Protein AF-A0A4Q9MBD9-F1 (afdb_monomer_lite)

Sequence (81 aa):
MTTSTAEDPPALTAPPEYKEWDGWITDNDGNHVIWVPDEYRDSLLWRGMVKVMGRESLTIDFSDAFSGTEWARCYKARLST

Foldseek 3Di:
DDDDDDDDDPPDDPDPPPDDDQQFDADPVRDGDDGDDPVCPVQDDDDPDPDDPDDDHDDDDCVPQDDDPCRCVVDDDPPDD

Structure (mmCIF, N/CA/C/O backbone):
data_AF-A0A4Q9MBD9-F1
#
_entry.id   AF-A0A4Q9MBD9-F1
#
loop_
_atom_site.group_PDB
_atom_site.id
_atom_site.type_symbol
_atom_site.label_atom_id
_atom_site.label_alt_id
_atom_site.label_comp_id
_atom_site.label_asym_id
_atom_site.label_entity_id
_atom_site.label_seq_id
_atom_site.pdbx_PDB_ins_code
_atom_site.Cartn_x
_atom_site.Cartn_y
_atom_site.Cartn_z
_atom_site.occupancy
_atom_site.B_iso_or_equiv
_atom_site.auth_seq_id
_atom_site.auth_comp_id
_atom_site.auth_asym_id
_atom_site.auth_atom_id
_atom_site.pdbx_PDB_model_num
ATOM 1 N N . MET A 1 1 ? 60.575 -36.152 -16.594 1.00 34.16 1 MET A N 1
ATOM 2 C CA . MET A 1 1 ? 59.761 -36.040 -15.367 1.00 34.16 1 MET A CA 1
ATOM 3 C C . MET A 1 1 ? 59.232 -34.623 -15.331 1.00 34.16 1 MET A C 1
ATOM 5 O O . MET A 1 1 ? 60.017 -33.718 -15.099 1.00 34.16 1 MET A O 1
ATOM 9 N N . THR A 1 2 ? 57.960 -34.424 -15.661 1.00 38.09 2 THR A N 1
ATOM 10 C CA . THR A 1 2 ? 57.325 -33.102 -15.606 1.00 38.09 2 THR A CA 1
ATOM 11 C C . THR A 1 2 ? 56.360 -33.140 -14.434 1.00 38.09 2 THR A C 1
ATOM 13 O O . THR A 1 2 ? 55.374 -33.872 -14.466 1.00 38.09 2 THR A O 1
ATOM 16 N N . THR A 1 3 ? 56.712 -32.447 -13.356 1.00 39.81 3 THR A N 1
ATOM 17 C CA . THR A 1 3 ? 55.890 -32.296 -12.154 1.00 39.81 3 THR A CA 1
ATOM 18 C C . THR A 1 3 ? 54.680 -31.429 -12.478 1.00 39.81 3 THR A C 1
ATOM 20 O O . THR A 1 3 ? 54.824 -30.255 -12.807 1.00 39.81 3 THR A O 1
ATOM 23 N N . SER A 1 4 ? 53.495 -32.034 -12.412 1.00 47.47 4 SER A N 1
ATOM 24 C CA . SER A 1 4 ? 5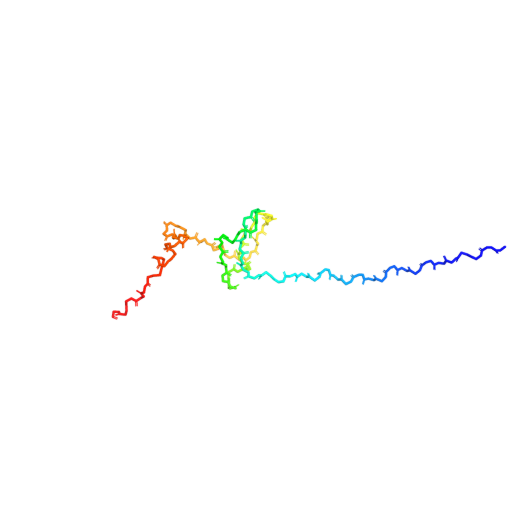2.209 -31.346 -12.486 1.00 47.47 4 SER A CA 1
ATOM 25 C C . SER A 1 4 ? 51.986 -30.604 -11.171 1.00 47.47 4 SER A C 1
ATOM 27 O O . SER A 1 4 ? 51.789 -31.238 -10.136 1.00 47.47 4 SER A O 1
ATOM 29 N N . THR A 1 5 ? 52.038 -29.275 -11.202 1.00 51.41 5 THR A N 1
ATOM 30 C CA . THR A 1 5 ? 51.565 -28.430 -10.102 1.00 51.41 5 THR A CA 1
ATOM 31 C C . THR A 1 5 ? 50.053 -28.612 -9.997 1.00 51.41 5 THR A C 1
ATOM 33 O O . THR A 1 5 ? 49.325 -28.258 -10.919 1.00 51.41 5 THR A O 1
ATOM 36 N N . ALA A 1 6 ? 49.589 -29.240 -8.917 1.00 54.97 6 ALA A N 1
ATOM 37 C CA . ALA A 1 6 ? 48.174 -29.274 -8.578 1.00 54.97 6 ALA A CA 1
ATOM 38 C C . ALA A 1 6 ? 47.768 -27.866 -8.129 1.00 54.97 6 ALA A C 1
ATOM 40 O O . ALA A 1 6 ? 48.343 -27.339 -7.177 1.00 54.97 6 ALA A O 1
ATOM 41 N N . GLU A 1 7 ? 46.837 -27.245 -8.849 1.00 58.66 7 GLU A N 1
ATOM 42 C CA . GLU A 1 7 ? 46.233 -25.986 -8.423 1.00 58.66 7 GLU A CA 1
ATOM 43 C C . GLU A 1 7 ? 45.353 -26.239 -7.191 1.00 58.66 7 GLU A C 1
ATOM 45 O O . GLU A 1 7 ? 44.561 -27.184 -7.162 1.00 58.66 7 GLU A O 1
ATOM 50 N N . ASP A 1 8 ? 45.543 -25.417 -6.160 1.00 58.34 8 ASP A N 1
ATOM 51 C CA . ASP A 1 8 ? 44.744 -25.409 -4.932 1.00 58.34 8 ASP A CA 1
ATOM 52 C C . ASP A 1 8 ? 43.256 -25.188 -5.278 1.00 58.34 8 ASP A C 1
ATOM 54 O O . ASP A 1 8 ? 42.949 -24.344 -6.129 1.00 58.34 8 ASP A O 1
ATOM 58 N N . PRO A 1 9 ? 42.301 -25.899 -4.648 1.00 62.06 9 PRO A N 1
ATOM 59 C CA . PRO A 1 9 ? 40.888 -25.650 -4.889 1.00 62.06 9 PRO A CA 1
ATOM 60 C C . PRO A 1 9 ? 40.525 -24.226 -4.436 1.00 62.06 9 PRO A C 1
ATOM 62 O O . PRO A 1 9 ? 40.980 -23.783 -3.377 1.00 62.06 9 PRO A O 1
ATOM 65 N N . PRO A 1 10 ? 39.695 -23.496 -5.204 1.00 56.69 10 PRO A N 1
ATOM 66 C CA . PRO A 1 10 ? 39.336 -22.130 -4.865 1.00 56.69 10 PRO A CA 1
ATOM 67 C C . PRO A 1 10 ? 38.663 -22.120 -3.495 1.00 56.69 10 PRO A C 1
ATOM 69 O O . PRO A 1 10 ? 37.682 -22.832 -3.264 1.00 56.69 10 PRO A O 1
ATOM 72 N N . ALA A 1 11 ? 39.235 -21.327 -2.586 1.00 60.06 11 ALA A N 1
ATOM 73 C CA . ALA A 1 11 ? 38.705 -21.099 -1.254 1.00 60.06 11 ALA A CA 1
ATOM 74 C C . ALA A 1 11 ? 37.195 -20.855 -1.345 1.00 60.06 11 ALA A C 1
ATOM 76 O O . ALA A 1 11 ? 36.746 -20.015 -2.129 1.00 60.06 11 ALA A O 1
ATOM 77 N N . LEU A 1 12 ? 36.439 -21.632 -0.564 1.00 58.94 12 LEU A N 1
ATOM 78 C CA . LEU A 1 12 ? 34.991 -21.535 -0.406 1.00 58.94 12 LEU A CA 1
ATOM 79 C C . LEU A 1 12 ? 34.612 -20.060 -0.272 1.00 58.94 12 LEU A C 1
ATOM 81 O O . LEU A 1 12 ? 34.853 -19.431 0.758 1.00 58.94 12 LEU A O 1
ATOM 85 N N . THR A 1 13 ? 34.092 -19.493 -1.356 1.00 62.28 13 THR A N 1
ATOM 86 C CA . THR A 1 13 ? 33.669 -18.100 -1.405 1.00 62.28 13 THR A CA 1
ATOM 87 C C . THR A 1 13 ? 32.561 -17.969 -0.371 1.00 62.28 13 THR A C 1
ATOM 89 O O . THR A 1 13 ? 31.621 -18.769 -0.386 1.00 62.28 13 THR A O 1
ATOM 92 N N . ALA A 1 14 ? 32.706 -17.039 0.578 1.00 63.84 14 ALA A N 1
ATOM 93 C CA . ALA A 1 14 ? 31.682 -16.799 1.588 1.00 63.84 14 ALA A CA 1
ATOM 94 C C . ALA A 1 14 ? 30.312 -16.670 0.894 1.00 63.84 14 ALA A C 1
ATOM 96 O O . ALA A 1 14 ? 30.259 -16.104 -0.207 1.00 63.84 14 ALA A O 1
ATOM 97 N N . PRO A 1 15 ? 29.224 -17.208 1.482 1.00 63.50 15 PRO A N 1
ATOM 98 C CA . PRO A 1 15 ? 27.898 -17.023 0.916 1.00 63.50 15 PRO A CA 1
ATOM 99 C C . PRO A 1 15 ? 27.689 -15.530 0.640 1.00 63.50 15 PRO A C 1
ATOM 101 O O . PRO A 1 15 ? 28.142 -14.717 1.453 1.00 63.50 15 PRO A O 1
ATOM 104 N N . PRO A 1 16 ? 27.053 -15.155 -0.484 1.00 62.47 16 PRO A N 1
ATOM 105 C CA . PRO A 1 16 ? 26.755 -13.756 -0.743 1.00 62.47 16 PRO A CA 1
ATOM 106 C C . PRO A 1 16 ? 26.047 -13.186 0.484 1.00 62.47 16 PRO A C 1
ATOM 108 O O . PRO A 1 16 ? 25.095 -13.790 0.985 1.00 62.47 16 PRO A O 1
ATOM 111 N N . GLU A 1 17 ? 26.556 -12.065 0.990 1.00 66.94 17 GLU A N 1
ATOM 112 C CA . GLU A 1 17 ? 25.935 -11.337 2.086 1.00 66.94 17 GLU A CA 1
ATOM 113 C C . GLU A 1 17 ? 24.519 -10.975 1.634 1.00 66.94 17 GLU A C 1
ATOM 115 O O . GLU A 1 17 ? 24.316 -10.145 0.744 1.00 66.94 17 GLU A O 1
ATOM 120 N N . TYR A 1 18 ? 23.526 -11.692 2.159 1.00 60.50 18 TYR A N 1
ATOM 121 C CA . TYR A 1 18 ? 22.139 -11.401 1.858 1.00 60.50 18 TYR A CA 1
ATOM 122 C C . TYR A 1 18 ? 21.816 -10.094 2.570 1.00 60.50 18 TYR A C 1
ATOM 124 O O . TYR A 1 18 ? 21.806 -10.020 3.797 1.00 60.50 18 TYR A O 1
ATOM 132 N N . LYS A 1 19 ? 21.592 -9.032 1.795 1.00 64.38 19 LYS A N 1
ATOM 133 C CA . LYS A 1 19 ? 21.087 -7.785 2.357 1.00 64.38 19 LYS A CA 1
ATOM 134 C C . LYS A 1 19 ? 19.730 -8.090 2.984 1.00 64.38 19 LYS A C 1
ATOM 136 O O . LYS A 1 19 ? 18.808 -8.515 2.288 1.00 64.38 19 LYS A O 1
ATOM 141 N N . GLU A 1 20 ? 19.636 -7.904 4.294 1.00 74.00 20 GLU A N 1
ATOM 142 C CA . GLU A 1 20 ? 18.381 -8.040 5.020 1.00 74.00 20 GLU A CA 1
ATOM 143 C C . GLU A 1 20 ? 17.347 -7.079 4.419 1.00 74.00 20 GLU A C 1
ATOM 145 O O . GLU A 1 20 ? 17.657 -5.928 4.091 1.00 74.00 20 GLU A O 1
ATOM 150 N N . TRP A 1 21 ? 16.135 -7.577 4.182 1.00 82.94 21 TRP A N 1
ATOM 151 C CA . TRP A 1 21 ? 15.091 -6.782 3.549 1.00 82.94 21 TRP A CA 1
ATOM 152 C C . TRP A 1 21 ? 14.552 -5.742 4.539 1.00 82.94 21 TRP A C 1
ATOM 154 O O . TRP A 1 21 ? 14.063 -6.090 5.612 1.00 82.94 21 TRP A O 1
ATOM 164 N N . ASP A 1 22 ? 14.604 -4.466 4.157 1.00 86.19 22 ASP A N 1
ATOM 165 C CA . ASP A 1 22 ? 14.170 -3.316 4.967 1.00 86.19 22 ASP A CA 1
ATOM 166 C C . ASP A 1 22 ? 12.638 -3.133 5.031 1.00 86.19 22 ASP A C 1
ATOM 168 O O . ASP A 1 22 ? 12.132 -2.178 5.628 1.00 86.19 22 ASP A O 1
ATOM 172 N N . GLY A 1 23 ? 11.894 -4.059 4.422 1.00 86.19 23 GLY A N 1
ATOM 173 C CA . GLY A 1 23 ? 10.438 -4.076 4.397 1.00 86.19 23 GLY A CA 1
ATOM 174 C C . GLY A 1 23 ? 9.815 -3.262 3.267 1.00 86.19 23 GLY A C 1
ATOM 175 O O . GLY A 1 23 ? 8.591 -3.272 3.149 1.00 86.19 23 GLY A O 1
ATOM 176 N N . TRP A 1 24 ? 10.594 -2.577 2.423 1.00 87.56 24 TRP A N 1
ATOM 177 C CA . TRP A 1 24 ? 10.040 -1.862 1.274 1.00 87.56 24 TRP A CA 1
ATOM 178 C C . TRP A 1 24 ? 9.849 -2.774 0.068 1.00 87.56 24 TRP A C 1
ATOM 180 O O . TRP A 1 24 ? 10.780 -3.394 -0.442 1.00 87.56 24 TRP A O 1
ATOM 190 N N . ILE A 1 25 ? 8.623 -2.807 -0.436 1.00 83.25 25 ILE A N 1
ATOM 191 C CA . ILE A 1 25 ? 8.312 -3.314 -1.765 1.00 83.25 25 ILE A CA 1
ATOM 192 C C . ILE A 1 25 ? 8.583 -2.190 -2.764 1.00 83.25 25 ILE A C 1
ATOM 194 O O . ILE A 1 25 ? 8.039 -1.092 -2.615 1.00 83.25 25 ILE A O 1
ATOM 198 N N . THR A 1 26 ? 9.371 -2.478 -3.798 1.00 84.62 26 THR A N 1
ATOM 199 C CA . THR A 1 26 ? 9.650 -1.547 -4.896 1.00 84.62 26 THR A CA 1
ATOM 200 C C . THR A 1 26 ? 9.028 -1.993 -6.213 1.00 84.62 26 THR A C 1
ATOM 202 O O . THR A 1 26 ? 8.795 -3.184 -6.430 1.00 84.62 26 THR A O 1
ATOM 205 N N . ASP A 1 27 ? 8.777 -1.041 -7.111 1.00 80.69 27 ASP A N 1
ATOM 206 C CA . ASP A 1 27 ? 8.485 -1.343 -8.513 1.00 80.69 27 ASP A CA 1
ATOM 207 C C . ASP A 1 27 ? 9.757 -1.772 -9.278 1.00 80.69 27 ASP A C 1
ATOM 209 O O . ASP A 1 27 ? 10.840 -1.916 -8.702 1.00 80.69 27 ASP A O 1
ATOM 213 N N . ASN A 1 28 ? 9.625 -2.001 -10.589 1.00 84.75 28 ASN A N 1
ATOM 214 C CA . ASN A 1 28 ? 10.747 -2.403 -11.446 1.00 84.75 28 ASN A CA 1
ATOM 215 C C . ASN A 1 28 ? 11.824 -1.313 -11.591 1.00 84.75 28 ASN A C 1
ATOM 217 O O . ASN A 1 28 ? 12.949 -1.633 -11.967 1.00 84.75 28 ASN A O 1
ATOM 221 N N . ASP A 1 29 ? 11.483 -0.058 -11.298 1.00 89.00 29 ASP A N 1
ATOM 222 C CA . ASP A 1 29 ? 12.379 1.095 -11.373 1.00 89.00 29 ASP A CA 1
ATOM 223 C C . ASP A 1 29 ? 13.036 1.395 -10.009 1.00 89.00 29 ASP A C 1
ATOM 225 O O . ASP A 1 29 ? 13.853 2.308 -9.890 1.00 89.00 29 ASP A O 1
ATOM 229 N N . GLY A 1 30 ? 12.713 0.607 -8.976 1.00 83.44 30 GLY A N 1
ATOM 230 C CA . GLY A 1 30 ? 13.242 0.758 -7.623 1.00 83.44 30 GLY A CA 1
ATOM 231 C C . GLY A 1 30 ? 12.503 1.794 -6.772 1.00 83.44 30 GLY A C 1
ATOM 232 O O . GLY A 1 30 ? 12.969 2.118 -5.680 1.00 83.44 30 GLY A O 1
ATOM 233 N N . ASN A 1 31 ? 11.357 2.314 -7.221 1.00 85.62 31 ASN A N 1
ATOM 234 C CA . ASN A 1 31 ? 10.570 3.257 -6.429 1.00 85.62 31 ASN A CA 1
ATOM 235 C C . ASN A 1 31 ? 9.821 2.524 -5.317 1.00 85.62 31 ASN A C 1
ATOM 237 O O . ASN A 1 31 ? 9.229 1.471 -5.551 1.00 85.62 31 ASN A O 1
ATOM 241 N N . HIS A 1 32 ? 9.789 3.102 -4.116 1.00 84.81 32 HIS A N 1
ATOM 242 C CA . HIS A 1 32 ? 9.029 2.558 -2.991 1.00 84.81 32 HIS A CA 1
ATOM 243 C C . HIS A 1 32 ? 7.520 2.580 -3.271 1.00 84.81 32 HIS A C 1
ATOM 245 O O . HIS A 1 32 ? 6.937 3.639 -3.502 1.00 84.81 32 HIS A O 1
ATOM 251 N N . VAL A 1 33 ? 6.886 1.410 -3.194 1.00 81.19 33 VAL A N 1
ATOM 252 C CA . VAL A 1 33 ? 5.443 1.230 -3.405 1.00 81.19 33 VAL A CA 1
ATOM 253 C C . VAL A 1 33 ? 4.721 1.095 -2.069 1.00 81.19 33 VAL A C 1
ATOM 255 O O . VAL A 1 33 ? 3.761 1.816 -1.805 1.00 81.19 33 VAL A O 1
ATOM 258 N N . ILE A 1 34 ? 5.177 0.178 -1.213 1.00 82.00 34 ILE A N 1
ATOM 259 C CA . ILE A 1 34 ? 4.553 -0.092 0.085 1.00 82.00 34 ILE A CA 1
ATOM 260 C C . ILE A 1 34 ? 5.594 -0.592 1.086 1.00 82.00 34 ILE A C 1
ATOM 262 O O . ILE A 1 34 ? 6.480 -1.368 0.733 1.00 82.00 34 ILE A O 1
ATOM 266 N N . TRP A 1 35 ? 5.479 -0.144 2.335 1.00 85.81 35 TRP A N 1
ATOM 267 C CA . TRP A 1 35 ? 6.284 -0.651 3.441 1.00 85.81 35 TRP A CA 1
ATOM 268 C C . TRP A 1 35 ? 5.521 -1.716 4.218 1.00 85.81 35 TRP A C 1
ATOM 270 O O . TRP A 1 35 ? 4.327 -1.567 4.487 1.00 85.81 35 TRP A O 1
ATOM 280 N N . VAL A 1 36 ? 6.231 -2.771 4.602 1.00 82.62 36 VAL A N 1
ATOM 281 C CA . VAL A 1 36 ? 5.691 -3.904 5.340 1.00 82.62 36 VAL A CA 1
ATOM 282 C C . VAL A 1 36 ? 6.283 -3.955 6.757 1.00 82.62 36 VAL A C 1
ATOM 284 O O . VAL A 1 36 ? 7.505 -4.119 6.904 1.00 82.62 36 VAL A O 1
ATOM 287 N N . PRO A 1 37 ? 5.422 -3.924 7.793 1.00 83.56 37 PRO A N 1
ATOM 288 C CA . PRO A 1 37 ? 5.807 -4.214 9.172 1.00 83.56 37 PRO A CA 1
ATOM 289 C C . PRO A 1 37 ? 6.452 -5.595 9.351 1.00 83.56 37 PRO A C 1
ATOM 291 O O . PRO A 1 37 ? 6.036 -6.566 8.714 1.00 83.56 37 PRO A O 1
ATOM 294 N N . ASP A 1 38 ? 7.448 -5.687 10.233 1.00 82.31 38 ASP A N 1
ATOM 295 C CA . ASP A 1 38 ? 8.243 -6.895 10.500 1.00 82.31 38 ASP A CA 1
ATOM 296 C C . ASP A 1 38 ? 7.363 -8.131 10.751 1.00 82.31 38 ASP A C 1
ATOM 298 O O . ASP A 1 38 ? 7.620 -9.202 10.201 1.00 82.31 38 ASP A O 1
ATOM 302 N N . GLU A 1 39 ? 6.275 -7.970 11.509 1.00 81.06 39 GLU A N 1
ATOM 303 C CA . GLU A 1 39 ? 5.352 -9.042 11.889 1.00 81.06 39 GLU A CA 1
ATOM 304 C C . GLU A 1 39 ? 4.633 -9.708 10.703 1.00 81.06 39 GLU A C 1
ATOM 306 O O . GLU A 1 39 ? 4.149 -10.83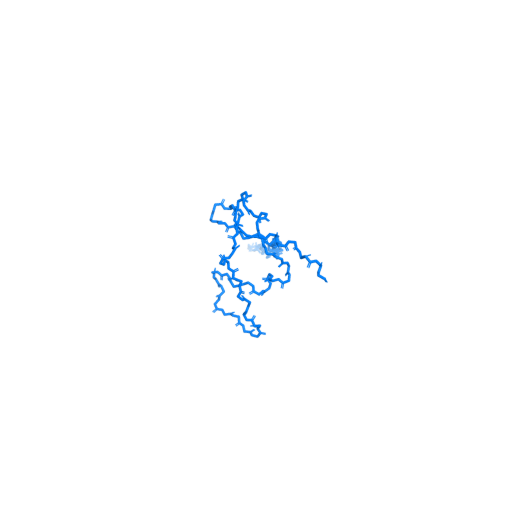6 10.822 1.00 81.06 39 GLU A O 1
ATOM 311 N N . TYR A 1 40 ? 4.575 -9.039 9.548 1.00 76.12 40 TYR A N 1
ATOM 312 C CA . TYR A 1 40 ? 3.904 -9.542 8.350 1.00 76.12 40 TYR A CA 1
ATOM 313 C C . TYR A 1 40 ? 4.871 -10.012 7.259 1.00 76.12 40 TYR A C 1
ATOM 315 O O . TYR A 1 40 ? 4.423 -10.648 6.302 1.00 76.12 40 TYR A O 1
ATOM 323 N N . ARG A 1 41 ? 6.182 -9.753 7.389 1.00 78.62 41 ARG A N 1
ATOM 324 C CA . ARG A 1 41 ? 7.183 -10.051 6.344 1.00 78.62 41 ARG A CA 1
ATOM 325 C C . ARG A 1 41 ? 7.251 -11.533 5.990 1.00 78.62 41 ARG A C 1
ATOM 327 O O . ARG A 1 41 ? 7.238 -11.875 4.813 1.00 78.62 41 ARG A O 1
ATOM 334 N N . ASP A 1 42 ? 7.218 -12.405 6.993 1.00 73.44 42 ASP A N 1
ATOM 335 C CA . ASP A 1 42 ? 7.229 -13.863 6.805 1.00 73.44 42 ASP A CA 1
ATOM 336 C C . ASP A 1 42 ? 5.971 -14.416 6.112 1.00 73.44 42 ASP A C 1
ATOM 338 O O . ASP A 1 42 ? 5.957 -15.558 5.648 1.00 73.44 42 ASP A O 1
ATOM 342 N N . SER A 1 43 ? 4.881 -13.648 6.116 1.00 71.50 43 SER A N 1
ATOM 343 C CA . SER A 1 43 ? 3.563 -14.077 5.637 1.00 71.50 43 SER A CA 1
ATOM 344 C C . SER A 1 43 ? 3.219 -13.490 4.264 1.00 71.50 43 SER A C 1
ATOM 346 O O . SER A 1 43 ? 2.151 -13.775 3.720 1.00 71.50 43 SER A O 1
ATOM 348 N N . LEU A 1 44 ? 4.108 -12.675 3.689 1.00 71.12 44 LEU A N 1
ATOM 349 C CA . LEU A 1 44 ? 3.903 -12.050 2.389 1.00 71.12 44 LEU A CA 1
ATOM 350 C C . LEU A 1 44 ? 4.170 -13.005 1.239 1.00 71.12 44 LEU A C 1
ATOM 352 O O . LEU A 1 44 ? 5.271 -13.512 1.054 1.00 71.12 44 LEU A O 1
ATOM 356 N N . LEU A 1 45 ? 3.152 -13.176 0.405 1.00 67.69 45 LEU A N 1
ATOM 357 C CA . LEU A 1 45 ? 3.238 -13.932 -0.832 1.00 67.69 45 LEU A CA 1
ATOM 358 C C . LEU A 1 45 ? 3.633 -12.987 -1.972 1.00 67.69 45 LEU A C 1
ATOM 360 O O . LEU A 1 45 ? 2.834 -12.150 -2.387 1.00 67.69 45 LEU A O 1
ATOM 364 N N . TRP A 1 46 ? 4.851 -13.128 -2.502 1.00 66.94 46 TRP A N 1
ATOM 365 C CA . TRP A 1 46 ? 5.308 -12.378 -3.681 1.00 66.94 46 TRP A CA 1
ATOM 366 C C . TRP A 1 46 ? 5.356 -13.256 -4.938 1.00 66.94 46 TRP A C 1
ATOM 368 O O . TRP A 1 46 ? 5.453 -14.485 -4.862 1.00 66.94 46 TRP A O 1
ATOM 378 N N . ARG A 1 47 ? 5.318 -12.619 -6.118 1.00 48.25 47 ARG A N 1
ATOM 379 C CA . ARG A 1 47 ? 5.479 -13.276 -7.426 1.00 48.25 47 ARG A CA 1
ATOM 380 C C . ARG A 1 47 ? 6.816 -14.025 -7.484 1.00 48.25 47 ARG A C 1
ATOM 382 O O . ARG A 1 47 ? 7.868 -13.422 -7.653 1.00 48.25 47 ARG A O 1
ATOM 389 N N . GLY A 1 48 ? 6.749 -15.345 -7.332 1.00 50.03 48 GLY A N 1
ATOM 390 C CA . GLY A 1 48 ? 7.900 -16.253 -7.257 1.00 50.03 48 GLY A CA 1
ATOM 391 C C . GLY A 1 48 ? 7.720 -17.342 -6.196 1.00 50.03 48 GLY A C 1
ATOM 392 O O . GLY A 1 48 ? 8.296 -18.420 -6.318 1.00 50.03 48 GLY A O 1
ATOM 393 N N . MET A 1 49 ? 6.861 -17.111 -5.198 1.00 59.97 49 MET A N 1
ATOM 394 C CA . MET A 1 49 ? 6.485 -18.144 -4.237 1.00 59.97 49 MET A CA 1
ATO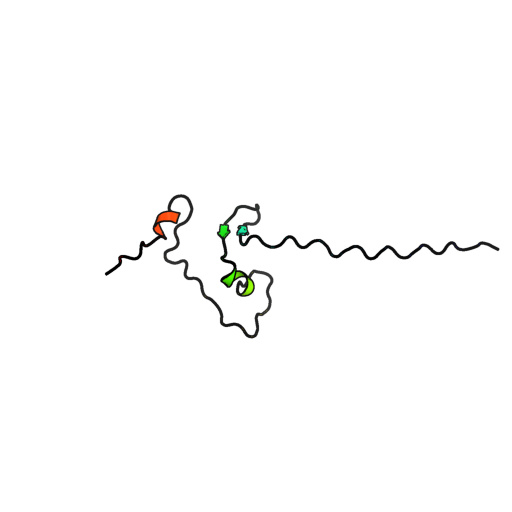M 395 C C . MET A 1 49 ? 5.445 -19.084 -4.844 1.00 59.97 49 MET A C 1
ATOM 397 O O . MET A 1 49 ? 4.344 -18.676 -5.204 1.00 59.97 49 MET A O 1
ATOM 401 N N . VAL A 1 50 ? 5.802 -20.364 -4.954 1.00 55.41 50 VAL A N 1
ATOM 402 C CA . VAL A 1 50 ? 4.941 -21.394 -5.557 1.00 55.41 50 VAL A CA 1
ATOM 403 C C . VAL A 1 50 ? 3.919 -21.936 -4.548 1.00 55.41 50 VAL A C 1
ATOM 405 O O . VAL A 1 50 ? 2.845 -22.383 -4.948 1.00 55.41 50 VAL A O 1
ATOM 408 N N . LYS A 1 51 ? 4.222 -21.908 -3.239 1.00 50.31 51 LYS A N 1
ATOM 409 C CA . LYS A 1 51 ? 3.324 -22.403 -2.182 1.00 50.31 51 LYS A CA 1
ATOM 410 C C . LYS A 1 51 ? 3.781 -21.968 -0.784 1.00 50.31 51 LYS A C 1
ATOM 41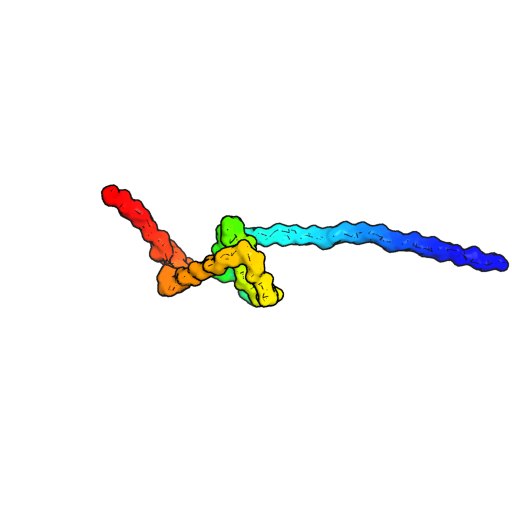2 O O . LYS A 1 51 ? 4.967 -22.055 -0.489 1.00 50.31 51 LYS A O 1
ATOM 417 N N . VAL A 1 52 ? 2.838 -21.624 0.094 1.00 58.66 52 VAL A N 1
ATOM 418 C CA . VAL A 1 52 ? 3.042 -21.580 1.555 1.00 58.66 52 VAL A CA 1
ATOM 419 C C . VAL A 1 52 ? 2.209 -22.696 2.181 1.00 58.66 52 VAL A C 1
ATOM 421 O O . VAL A 1 52 ? 1.047 -22.879 1.822 1.00 58.66 52 VAL A O 1
ATOM 424 N N . MET A 1 53 ? 2.806 -23.489 3.072 1.00 57.06 53 MET A N 1
ATOM 425 C CA . MET A 1 53 ? 2.110 -24.532 3.832 1.00 57.06 53 MET A CA 1
ATOM 426 C C . MET A 1 53 ? 2.261 -24.237 5.325 1.00 57.06 53 MET A C 1
ATOM 428 O O . MET A 1 53 ? 3.377 -24.027 5.790 1.00 57.06 53 MET A O 1
ATOM 432 N N . GLY A 1 54 ? 1.153 -24.238 6.072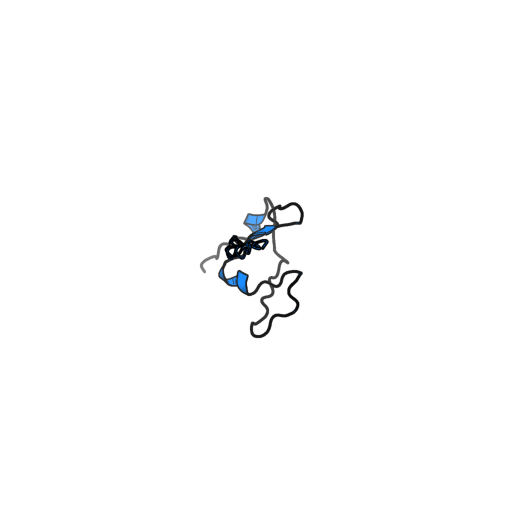 1.00 62.91 54 GLY A N 1
ATOM 433 C CA . GLY A 1 54 ? 1.172 -24.168 7.540 1.00 62.91 54 GLY A CA 1
ATOM 434 C C . GLY A 1 54 ? 1.028 -22.781 8.180 1.00 62.91 54 GLY A C 1
ATOM 435 O O . GLY A 1 54 ? 1.143 -22.692 9.397 1.00 62.91 54 GLY A O 1
ATOM 436 N N . ARG A 1 55 ? 0.748 -21.715 7.416 1.00 63.72 55 ARG A N 1
ATOM 437 C CA . ARG A 1 55 ? 0.335 -20.407 7.962 1.00 63.72 55 ARG A CA 1
ATOM 438 C C . ARG A 1 55 ? -1.001 -19.978 7.360 1.00 63.72 55 ARG A C 1
ATOM 440 O O . ARG A 1 55 ? -1.256 -20.243 6.186 1.00 63.72 55 ARG A O 1
ATOM 447 N N . GLU A 1 56 ? -1.846 -19.348 8.171 1.00 68.19 56 GLU A N 1
ATOM 448 C CA . GLU A 1 56 ? -3.094 -18.744 7.698 1.00 68.19 56 GLU A CA 1
ATOM 449 C C . GLU A 1 56 ? -2.780 -17.586 6.743 1.00 68.19 56 GLU A C 1
ATOM 451 O O . GLU A 1 56 ? -1.824 -16.836 6.946 1.00 68.19 56 GLU A O 1
ATOM 456 N N . SER A 1 57 ? -3.559 -17.454 5.669 1.00 67.75 57 SER A N 1
ATOM 457 C CA . SER A 1 57 ? -3.393 -16.356 4.720 1.00 67.75 57 SER A CA 1
ATOM 458 C C . SER A 1 57 ? -3.824 -15.042 5.363 1.00 67.75 57 SER A C 1
ATOM 460 O O . SER A 1 57 ? -4.980 -14.911 5.765 1.00 67.75 57 SER A O 1
ATOM 462 N N . LEU A 1 58 ? -2.933 -14.051 5.390 1.00 69.81 58 LEU A N 1
ATOM 463 C CA . LEU A 1 58 ? -3.303 -12.684 5.730 1.00 69.81 58 LEU A CA 1
ATOM 464 C C . LEU A 1 58 ? -3.745 -11.955 4.459 1.00 69.81 58 LEU A C 1
ATOM 466 O O . LEU A 1 58 ? -2.953 -11.757 3.537 1.00 69.81 58 LEU A O 1
ATOM 470 N N . THR A 1 59 ? -5.011 -11.554 4.405 1.00 71.19 59 THR A N 1
ATOM 471 C CA . THR A 1 59 ? -5.519 -10.673 3.350 1.00 71.19 59 THR A CA 1
ATOM 472 C C . THR A 1 59 ? -5.468 -9.235 3.844 1.00 71.19 59 THR A C 1
ATOM 474 O O . THR A 1 59 ? -6.080 -8.905 4.856 1.00 71.19 59 THR A O 1
ATOM 477 N N . ILE A 1 60 ? -4.743 -8.383 3.120 1.00 71.06 60 ILE A N 1
ATOM 478 C CA . ILE A 1 60 ? -4.725 -6.938 3.356 1.00 71.06 60 ILE A CA 1
ATOM 479 C C . ILE A 1 60 ? -5.764 -6.309 2.426 1.00 71.06 60 ILE A C 1
ATOM 481 O O . ILE A 1 60 ? -5.670 -6.456 1.207 1.00 71.06 60 ILE A O 1
ATOM 485 N N . ASP A 1 61 ? -6.763 -5.642 2.999 1.00 76.56 61 ASP A N 1
ATOM 486 C CA . ASP A 1 61 ? -7.769 -4.897 2.243 1.00 76.56 61 ASP A CA 1
ATOM 487 C C . ASP A 1 61 ? -7.266 -3.478 1.950 1.00 76.56 61 ASP A C 1
ATOM 489 O O . ASP A 1 61 ? -6.980 -2.701 2.861 1.00 76.56 61 ASP A O 1
ATOM 493 N N . PHE A 1 62 ? -7.163 -3.148 0.663 1.00 75.25 62 PHE A N 1
ATOM 494 C CA . PHE A 1 62 ? -6.718 -1.841 0.178 1.00 75.25 62 PHE A CA 1
ATOM 495 C C . PHE A 1 62 ? -7.875 -0.926 -0.241 1.00 75.25 62 PHE A C 1
ATOM 497 O O . PHE A 1 62 ? -7.624 0.141 -0.796 1.00 75.25 62 PHE A O 1
ATOM 504 N N . SER A 1 63 ? -9.131 -1.305 0.012 1.00 82.38 63 SER A N 1
ATOM 505 C CA . SER A 1 63 ? -10.307 -0.549 -0.449 1.00 82.38 63 SER A CA 1
ATOM 506 C C . SER A 1 63 ? -10.340 0.903 0.052 1.00 82.38 63 SER A C 1
ATOM 508 O O . SER A 1 63 ? -10.814 1.779 -0.666 1.00 82.38 63 SER A O 1
ATOM 510 N N . ASP A 1 64 ? -9.773 1.167 1.234 1.00 82.88 64 ASP A N 1
ATOM 511 C CA . ASP A 1 64 ? -9.674 2.501 1.853 1.00 82.88 64 ASP A CA 1
ATOM 512 C C . ASP A 1 64 ? -8.228 3.047 1.890 1.00 82.88 64 ASP A C 1
ATOM 514 O O . ASP A 1 64 ? -7.907 3.949 2.671 1.00 82.88 64 ASP A O 1
ATOM 518 N N . ALA A 1 65 ? -7.322 2.489 1.082 1.00 81.56 65 ALA A N 1
ATOM 519 C CA . ALA A 1 65 ? -5.930 2.919 1.062 1.00 81.56 65 ALA A CA 1
ATOM 520 C C . ALA A 1 65 ? -5.758 4.239 0.292 1.00 81.56 65 ALA A C 1
ATOM 522 O O . ALA A 1 65 ? -6.127 4.354 -0.876 1.00 81.56 65 ALA A O 1
ATOM 523 N N . PHE A 1 66 ? -5.129 5.225 0.934 1.00 84.00 66 PHE A N 1
ATOM 524 C CA . PHE A 1 66 ? -4.684 6.470 0.307 1.00 84.00 66 PHE A CA 1
ATOM 525 C C . PHE A 1 66 ? -3.164 6.461 0.119 1.00 84.00 66 PHE A C 1
ATOM 527 O O . PHE A 1 66 ? -2.419 6.034 1.001 1.00 84.00 66 PHE A O 1
ATOM 534 N N . SER A 1 67 ? -2.700 6.966 -1.023 1.00 80.75 67 SER A N 1
ATOM 535 C CA . SER A 1 67 ? -1.283 7.022 -1.401 1.00 80.75 67 SER A CA 1
ATOM 536 C C . SER A 1 67 ? -0.799 8.457 -1.622 1.00 80.75 67 SER A C 1
ATOM 538 O O . SER A 1 67 ? -1.592 9.393 -1.735 1.00 80.75 67 SER A O 1
ATOM 540 N N . GLY A 1 68 ? 0.518 8.646 -1.726 1.00 82.00 68 GLY A N 1
ATOM 541 C CA . GLY A 1 68 ? 1.107 9.958 -2.003 1.00 82.00 68 GLY A CA 1
ATOM 542 C C . GLY A 1 68 ? 0.850 10.949 -0.870 1.00 82.00 68 GLY A C 1
ATOM 543 O O . GLY A 1 68 ? 0.996 10.602 0.295 1.00 82.00 68 GLY A O 1
ATOM 544 N N . THR A 1 69 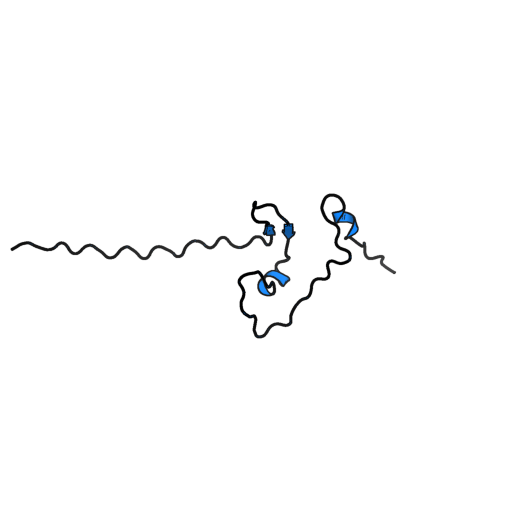? 0.455 12.180 -1.193 1.00 87.88 69 THR A N 1
ATOM 545 C CA . THR A 1 69 ? 0.183 13.236 -0.198 1.00 87.88 69 THR A CA 1
ATOM 546 C C . THR A 1 69 ? -1.067 12.980 0.643 1.00 87.88 69 THR A C 1
ATOM 548 O O . THR A 1 69 ? -1.239 13.604 1.688 1.00 87.88 69 THR A O 1
ATOM 551 N N . GLU A 1 70 ? -1.923 12.049 0.224 1.00 87.38 70 GLU A N 1
ATOM 552 C CA . GLU A 1 70 ? -3.167 11.720 0.915 1.00 87.38 70 GLU A CA 1
ATOM 553 C C . GLU A 1 70 ? -3.010 10.611 1.963 1.00 87.38 70 GLU A C 1
ATOM 555 O O . GLU A 1 70 ? -3.980 10.296 2.649 1.00 87.38 70 GLU A O 1
ATOM 560 N N . TRP A 1 71 ? -1.804 10.054 2.146 1.00 83.12 71 TRP A N 1
ATOM 561 C CA . TRP A 1 71 ? -1.530 8.949 3.079 1.00 83.12 71 TRP A CA 1
ATOM 562 C C . TRP A 1 71 ? -2.086 9.186 4.493 1.00 83.12 71 TRP A C 1
ATOM 564 O O . TRP A 1 71 ? -2.569 8.262 5.147 1.00 83.12 71 TRP A O 1
ATOM 574 N N . ALA A 1 72 ? -2.069 10.437 4.963 1.00 84.69 72 ALA A N 1
ATOM 575 C CA . ALA A 1 72 ? -2.526 10.806 6.299 1.00 84.69 72 ALA A CA 1
ATOM 576 C C . ALA A 1 72 ? -4.028 10.541 6.510 1.00 84.69 72 ALA A C 1
ATOM 578 O O . ALA A 1 72 ? -4.470 10.394 7.647 1.00 84.69 72 ALA A O 1
ATOM 579 N N . ARG A 1 73 ? -4.817 10.427 5.433 1.00 85.75 73 ARG A N 1
ATOM 580 C CA . ARG A 1 73 ? -6.249 10.096 5.496 1.00 85.75 73 ARG A CA 1
ATOM 581 C C . ARG A 1 73 ? -6.505 8.667 5.977 1.00 85.75 73 ARG A C 1
ATOM 583 O O . ARG A 1 73 ? -7.583 8.401 6.506 1.00 85.75 73 ARG A O 1
ATOM 590 N N . CYS A 1 74 ? -5.524 7.771 5.845 1.00 81.06 74 CYS A N 1
ATOM 591 C CA . CYS A 1 74 ? -5.585 6.419 6.402 1.00 81.06 74 CYS A CA 1
ATOM 592 C C . CYS A 1 74 ? -5.581 6.427 7.940 1.00 81.06 74 CYS A C 1
ATOM 594 O O . CYS A 1 74 ? -6.082 5.495 8.570 1.00 81.06 74 CYS A O 1
ATOM 596 N N . TYR A 1 75 ? -5.025 7.469 8.568 1.00 79.44 75 TYR A N 1
ATOM 597 C CA . TYR A 1 75 ? -4.936 7.556 10.019 1.00 79.44 75 TYR A CA 1
ATOM 598 C C . TYR A 1 75 ? -6.282 7.969 10.622 1.00 79.44 75 TYR A C 1
ATOM 600 O O . TYR A 1 75 ? -6.633 9.148 10.694 1.00 79.44 75 TYR A O 1
ATOM 608 N N . LYS A 1 76 ? -7.039 6.984 11.108 1.00 79.19 76 LYS A N 1
ATOM 609 C CA . LYS A 1 76 ? -8.217 7.236 11.941 1.00 79.19 76 LYS A CA 1
ATOM 610 C C . LYS A 1 76 ? -7.778 7.280 13.397 1.00 79.19 76 LYS A C 1
ATOM 612 O O . LYS A 1 76 ? -7.592 6.241 14.028 1.00 79.19 76 LYS A O 1
ATOM 617 N N . ALA A 1 77 ? -7.606 8.492 13.926 1.00 76.56 77 ALA A N 1
ATOM 618 C CA . ALA A 1 77 ? -7.378 8.686 15.351 1.00 76.56 77 ALA A CA 1
ATOM 619 C C . ALA A 1 77 ? -8.496 7.976 16.124 1.00 76.56 77 ALA A C 1
ATOM 621 O O . ALA A 1 77 ? -9.682 8.240 15.913 1.00 76.56 77 ALA A O 1
ATOM 622 N N . ARG A 1 78 ? -8.121 7.031 16.987 1.00 75.44 78 ARG A N 1
ATOM 623 C CA . ARG A 1 78 ? -9.084 6.289 17.792 1.00 75.44 78 ARG A CA 1
ATOM 624 C C . ARG A 1 78 ? -9.707 7.270 18.784 1.00 75.44 78 ARG A C 1
ATOM 626 O O . ARG A 1 78 ? -9.051 7.676 19.738 1.00 75.44 78 ARG A O 1
ATOM 633 N N . LEU A 1 79 ? -10.951 7.674 18.538 1.00 69.56 79 LEU A N 1
ATOM 634 C CA . LEU A 1 79 ? -11.719 8.459 19.498 1.00 69.56 79 LEU A CA 1
ATOM 635 C C . LEU A 1 79 ? -11.944 7.579 20.731 1.00 69.56 79 LEU A C 1
ATOM 637 O O . LEU A 1 79 ? -12.648 6.571 20.666 1.00 69.56 79 LEU A O 1
ATOM 641 N N . SER A 1 80 ? -11.297 7.924 21.841 1.00 62.03 80 SER A N 1
ATOM 642 C CA . SER A 1 80 ? -11.616 7.376 23.157 1.00 62.03 80 SER A CA 1
ATOM 643 C C . SER A 1 80 ? -13.049 7.784 23.498 1.00 62.03 80 SER A C 1
ATOM 645 O O . SER A 1 80 ? -13.309 8.973 23.681 1.00 62.03 80 SER A O 1
ATOM 647 N N . THR A 1 81 ? -13.965 6.813 23.490 1.00 56.84 81 THR A N 1
ATOM 648 C CA . THR A 1 81 ? -15.347 6.968 23.973 1.00 56.84 81 THR A CA 1
ATOM 649 C C . THR A 1 81 ? -15.402 6.612 25.448 1.00 56.84 81 THR A C 1
ATOM 651 O O . THR A 1 81 ? -14.734 5.616 25.813 1.00 56.84 81 THR A O 1
#

Organism: NCBI:txid114155

pLDDT: mean 70.99, std 13.19, range [34.16, 89.0]

Radius of gyration: 23.61 Å; chains: 1; bounding box: 75×49×40 Å

Secondary structure (DSSP, 8-state):
-----PPPPP--PPPP--PPP-SEEE-TT--EEEE--HHHHTT---TT-----SS---PPP-TT---GGGGGGG-------